Protein AF-A0ABD2YLH9-F1 (afdb_monomer_lite)

pLDDT: mean 80.57, std 13.75, range [48.31, 97.31]

Structure (mmCIF, N/CA/C/O backbone):
data_AF-A0ABD2YLH9-F1
#
_entry.id   AF-A0ABD2YLH9-F1
#
loop_
_atom_site.group_PDB
_atom_site.id
_atom_site.type_symbol
_atom_site.label_atom_id
_atom_site.label_alt_id
_atom_site.label_comp_id
_atom_site.label_asym_id
_atom_site.label_entity_id
_atom_site.label_seq_id
_atom_site.pdbx_PDB_ins_code
_atom_site.Cartn_x
_atom_site.Cartn_y
_atom_site.Cartn_z
_atom_site.occupancy
_atom_site.B_iso_or_equiv
_atom_site.auth_seq_id
_atom_site.auth_comp_id
_atom_site.auth_asym_id
_atom_site.auth_atom_id
_atom_site.pdbx_PDB_model_num
ATOM 1 N N . MET A 1 1 ? -20.197 4.555 -0.306 1.00 83.38 1 MET A N 1
ATOM 2 C CA . MET A 1 1 ? -19.001 3.804 0.132 1.00 83.38 1 MET A CA 1
ATOM 3 C C . MET A 1 1 ? -17.768 4.634 -0.176 1.00 83.38 1 MET A C 1
ATOM 5 O O . MET A 1 1 ? -17.075 4.995 0.762 1.00 83.38 1 MET A O 1
ATOM 9 N N . ASP A 1 2 ? -17.608 5.079 -1.423 1.00 92.19 2 ASP A N 1
ATOM 10 C CA . ASP A 1 2 ? -16.522 5.981 -1.844 1.00 92.19 2 ASP A CA 1
ATOM 11 C C . ASP A 1 2 ? -16.436 7.273 -1.014 1.00 92.19 2 ASP A C 1
ATOM 13 O O . ASP A 1 2 ? -15.379 7.584 -0.486 1.00 92.19 2 ASP A O 1
ATOM 17 N N . SER A 1 3 ? -17.561 7.953 -0.767 1.00 89.75 3 SER A N 1
ATOM 18 C CA . SER A 1 3 ? -17.600 9.170 0.065 1.00 89.75 3 SER A CA 1
ATOM 19 C C . SER A 1 3 ? -17.150 8.967 1.521 1.00 89.75 3 SER A C 1
ATOM 21 O O . SER A 1 3 ? -16.566 9.864 2.130 1.00 89.75 3 SER A O 1
ATOM 23 N N . LEU A 1 4 ? -17.405 7.784 2.096 1.00 89.88 4 LEU A N 1
ATOM 24 C CA . LEU A 1 4 ? -16.930 7.432 3.439 1.00 89.88 4 LEU A CA 1
ATOM 25 C C . LEU A 1 4 ? -15.425 7.172 3.427 1.00 89.88 4 LEU A C 1
ATOM 27 O O . LEU A 1 4 ? -14.725 7.613 4.333 1.00 89.88 4 LEU A O 1
ATOM 31 N N . LEU A 1 5 ? -14.934 6.483 2.393 1.00 90.06 5 LEU A N 1
AT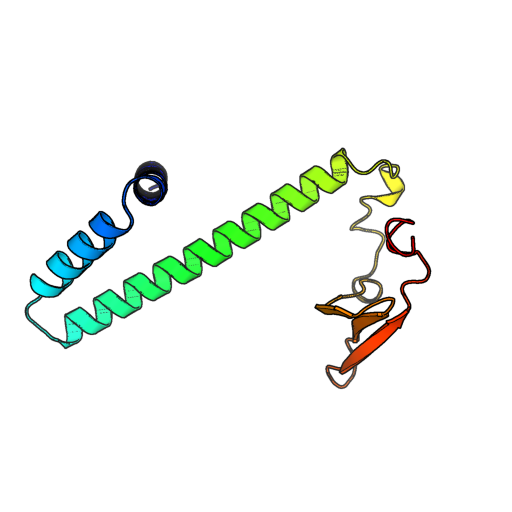OM 32 C CA . LEU A 1 5 ? -13.511 6.214 2.220 1.00 90.06 5 LEU A CA 1
ATOM 33 C C . LEU A 1 5 ? -12.725 7.513 2.004 1.00 90.06 5 LEU A C 1
ATOM 35 O O . LEU A 1 5 ? -11.699 7.705 2.644 1.00 90.06 5 LEU A O 1
ATOM 39 N N . GLU A 1 6 ? -13.227 8.427 1.173 1.00 89.44 6 GLU A N 1
ATOM 40 C CA . GLU A 1 6 ? -12.636 9.756 0.971 1.00 89.44 6 GLU A CA 1
ATOM 41 C C . GLU A 1 6 ? -12.553 10.547 2.278 1.00 89.44 6 GLU A C 1
ATOM 43 O O . GLU A 1 6 ? -11.498 11.084 2.607 1.00 89.44 6 GLU A O 1
ATOM 48 N N . SER A 1 7 ? -13.635 10.561 3.061 1.00 88.19 7 SER A N 1
ATOM 49 C CA . SER A 1 7 ? -13.660 11.241 4.363 1.00 88.19 7 SER A CA 1
ATOM 50 C C . SER A 1 7 ? -12.657 10.631 5.351 1.00 88.19 7 SER A C 1
ATOM 52 O O . SER A 1 7 ? -11.992 11.355 6.089 1.00 88.19 7 SER A O 1
ATOM 54 N N . LEU A 1 8 ? -12.526 9.301 5.357 1.00 86.69 8 LEU A N 1
ATOM 55 C CA . LEU A 1 8 ? -11.605 8.5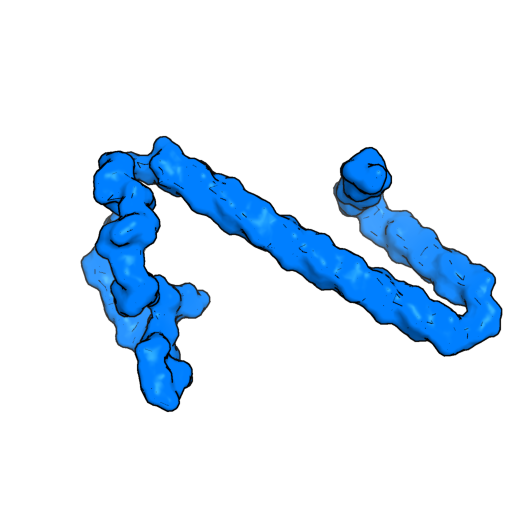75 6.233 1.00 86.69 8 LEU A CA 1
ATOM 56 C C . LEU A 1 8 ? -10.136 8.805 5.841 1.00 86.69 8 LEU A C 1
ATOM 58 O O . LEU A 1 8 ? -9.296 9.007 6.716 1.00 86.69 8 LEU A O 1
ATOM 62 N N . LEU A 1 9 ? -9.836 8.844 4.538 1.00 87.75 9 LEU A N 1
ATOM 63 C CA . LEU A 1 9 ? -8.510 9.198 4.022 1.00 87.75 9 LEU A CA 1
ATOM 64 C C . LEU A 1 9 ? -8.153 10.654 4.352 1.00 87.75 9 LEU A C 1
ATOM 66 O O . LEU A 1 9 ? -7.042 10.911 4.801 1.00 87.75 9 LEU A O 1
ATOM 70 N N . ALA A 1 10 ? -9.104 11.585 4.226 1.00 85.38 10 ALA A N 1
ATOM 71 C CA . ALA A 1 10 ? -8.900 12.987 4.595 1.00 85.38 10 ALA A CA 1
ATOM 72 C C . ALA A 1 10 ? -8.649 13.184 6.105 1.00 85.38 10 ALA A C 1
ATOM 74 O O . ALA A 1 10 ? -7.950 14.116 6.503 1.00 85.38 10 ALA A O 1
ATOM 75 N N . LEU A 1 11 ? -9.183 12.299 6.958 1.00 79.56 11 LEU A N 1
ATOM 76 C CA . LEU A 1 11 ? -8.922 12.317 8.402 1.00 79.56 11 LEU A CA 1
ATOM 77 C C . LEU A 1 11 ? -7.477 11.923 8.745 1.00 79.56 11 LEU A C 1
ATOM 79 O O . LEU A 1 11 ? -6.908 12.458 9.702 1.00 79.56 11 LEU A O 1
ATOM 83 N N . SER A 1 12 ? -6.882 11.019 7.954 1.00 75.12 12 SER A N 1
ATOM 84 C CA . SER A 1 12 ? -5.499 10.555 8.135 1.00 75.12 12 SER A CA 1
ATOM 85 C C . SER A 1 12 ? -4.492 11.706 8.093 1.00 75.12 12 SER A C 1
ATOM 87 O O . SER A 1 12 ? -3.511 11.685 8.833 1.00 75.12 12 SER A O 1
ATOM 89 N N . ASP A 1 13 ? -4.748 12.722 7.269 1.00 68.81 13 ASP A N 1
ATOM 90 C CA . ASP A 1 13 ? -3.848 13.866 7.095 1.00 68.81 13 ASP A CA 1
ATOM 91 C C . ASP A 1 13 ? -3.940 14.888 8.244 1.00 68.81 13 ASP A C 1
ATOM 93 O O . ASP A 1 13 ? -3.067 15.744 8.381 1.00 68.81 13 ASP A O 1
ATOM 97 N N . SER A 1 14 ? -4.985 14.822 9.082 1.00 65.00 14 SER A N 1
ATOM 98 C CA . SER A 1 14 ? -5.331 15.908 10.009 1.00 65.00 14 SER A CA 1
ATOM 99 C C . SER A 1 14 ? -5.224 15.550 11.497 1.00 65.00 14 SER A C 1
ATOM 101 O O . SER A 1 14 ? -5.049 16.454 12.311 1.00 65.00 14 SER A O 1
ATOM 103 N N . SER A 1 15 ? -5.283 14.271 11.902 1.00 66.12 15 SER A N 1
ATOM 104 C CA . SER A 1 15 ? -4.970 13.863 13.291 1.00 66.12 15 SER A CA 1
ATOM 105 C C . SER A 1 15 ? -4.985 12.343 13.501 1.00 66.12 15 SER A C 1
ATOM 107 O O . SER A 1 15 ? -5.986 11.781 13.936 1.00 66.12 15 SER A O 1
ATOM 109 N N . ALA A 1 16 ? -3.843 11.669 13.329 1.00 68.31 16 ALA A N 1
ATOM 110 C CA . ALA A 1 16 ? -3.695 10.257 13.720 1.00 68.31 16 ALA A CA 1
ATOM 111 C C . ALA A 1 16 ? -4.151 9.989 15.176 1.00 68.31 16 ALA A C 1
ATOM 113 O O . ALA A 1 16 ? -4.735 8.952 15.472 1.00 68.31 16 ALA A O 1
ATOM 114 N N . PHE A 1 17 ? -3.976 10.981 16.056 1.00 72.56 17 PHE A N 1
ATOM 115 C CA . PHE A 1 17 ? -4.423 10.955 17.450 1.00 72.56 17 PHE A CA 1
ATOM 116 C C . PHE A 1 17 ? -5.956 10.917 17.629 1.00 72.56 17 PHE A C 1
ATOM 118 O O . PHE A 1 17 ? -6.443 10.362 18.610 1.00 72.56 17 PHE A O 1
ATOM 125 N N . SER A 1 18 ? -6.744 11.491 16.708 1.00 82.00 18 SER A N 1
ATOM 126 C CA . SER A 1 18 ? -8.214 11.484 16.821 1.00 82.00 18 SER A CA 1
ATOM 127 C C . SER A 1 18 ? -8.822 10.141 16.422 1.00 82.00 18 SER A C 1
ATOM 129 O O . SER A 1 18 ? -9.808 9.715 17.0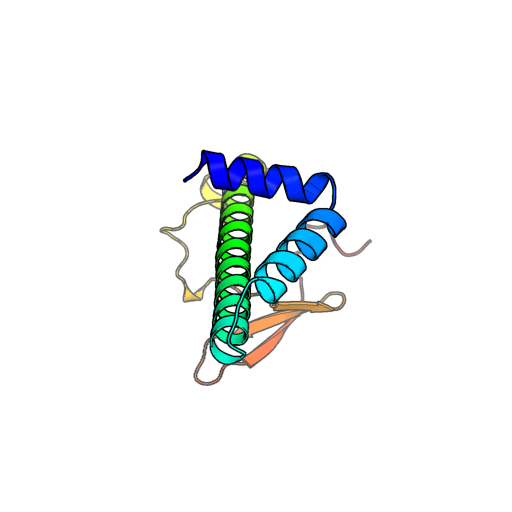24 1.00 82.00 18 SER A O 1
ATOM 131 N N . LEU A 1 19 ? -8.213 9.464 15.443 1.00 86.12 19 LEU A N 1
ATOM 132 C CA . LEU A 1 19 ? -8.594 8.114 15.038 1.00 86.12 19 LEU A CA 1
ATOM 133 C C . LEU A 1 19 ? -8.297 7.104 16.147 1.00 86.12 19 LEU A C 1
ATOM 135 O O . LEU A 1 19 ? -9.170 6.300 16.457 1.00 86.12 19 LEU A O 1
ATOM 139 N N . ASP A 1 20 ? -7.125 7.203 16.779 1.00 87.94 20 ASP A N 1
ATOM 140 C CA . ASP A 1 20 ? -6.724 6.353 17.908 1.00 87.94 20 ASP A CA 1
ATOM 141 C C . ASP A 1 20 ? -7.698 6.504 19.091 1.00 87.94 20 ASP A C 1
ATOM 143 O O . ASP A 1 20 ? -8.337 5.544 19.518 1.00 87.94 20 ASP A O 1
ATOM 147 N N . LEU A 1 21 ? -7.970 7.749 19.506 1.00 88.81 21 LEU A N 1
ATOM 148 C CA . LEU A 1 21 ? -8.921 8.037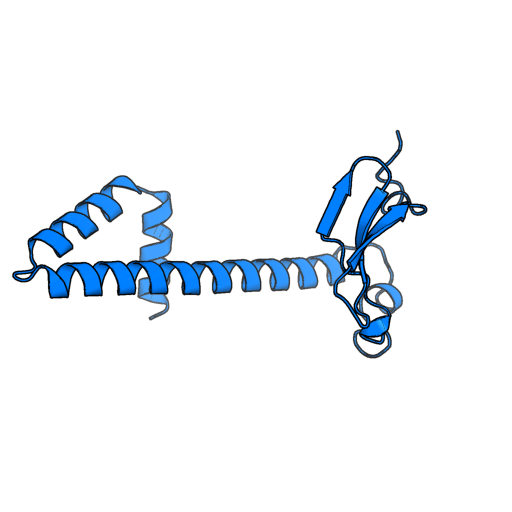 20.585 1.00 88.81 21 LEU A CA 1
ATOM 149 C C . LEU A 1 21 ? -10.353 7.587 20.252 1.00 88.81 21 LEU A C 1
ATOM 151 O O . LEU A 1 21 ? -11.095 7.135 21.126 1.00 88.81 21 LEU A O 1
ATOM 155 N N . SER A 1 22 ? -10.783 7.740 18.997 1.00 91.31 22 SER A N 1
ATOM 156 C CA . SER A 1 22 ? -12.101 7.267 18.566 1.00 91.31 22 SER A CA 1
ATOM 157 C C . SER A 1 22 ? -12.185 5.742 18.568 1.00 91.31 22 SER A C 1
ATOM 159 O O . SER A 1 22 ? -13.259 5.206 18.845 1.00 91.31 22 SER A O 1
ATOM 161 N N . PHE A 1 23 ? -11.092 5.053 18.247 1.00 92.31 23 PHE A N 1
ATOM 162 C CA . PHE A 1 23 ? -11.020 3.599 18.259 1.00 92.31 23 PHE A CA 1
ATOM 163 C C . PHE A 1 23 ? -11.054 3.054 19.691 1.00 92.31 23 PHE A C 1
ATOM 165 O O . PHE A 1 23 ? -11.881 2.189 19.981 1.00 92.31 23 PHE A O 1
ATOM 172 N N . ASP A 1 24 ? -10.282 3.642 20.608 1.00 94.31 24 ASP A N 1
ATOM 173 C CA . ASP A 1 24 ? -10.300 3.297 22.037 1.00 94.31 24 ASP A CA 1
ATOM 174 C C . ASP A 1 24 ? -11.691 3.473 22.652 1.00 94.31 24 ASP A C 1
ATOM 176 O O . ASP A 1 24 ? -12.218 2.567 23.295 1.00 94.31 24 ASP A O 1
ATOM 180 N N . ARG A 1 25 ? -12.364 4.599 22.375 1.00 94.62 25 ARG A N 1
ATOM 181 C CA . ARG A 1 25 ? -13.746 4.823 22.838 1.00 94.62 25 ARG A CA 1
ATOM 182 C C . ARG A 1 25 ? -14.718 3.767 22.321 1.00 94.62 25 ARG A C 1
ATOM 184 O O . ARG A 1 25 ? -15.693 3.441 22.998 1.00 94.62 25 ARG A O 1
ATOM 191 N N . LEU A 1 26 ? -14.486 3.266 21.111 1.00 95.31 26 LEU A N 1
ATOM 192 C CA . LEU A 1 26 ? -15.317 2.240 20.501 1.00 95.31 26 LEU A CA 1
ATOM 193 C C . LEU A 1 26 ? -15.042 0.865 21.132 1.00 95.31 26 LEU A C 1
ATOM 195 O O . LEU A 1 26 ? -15.993 0.138 21.417 1.00 95.31 26 LEU A O 1
ATOM 199 N N . LEU A 1 27 ? -13.784 0.557 21.460 1.00 95.06 27 LEU A N 1
ATOM 200 C CA . LEU A 1 27 ? -13.415 -0.614 22.264 1.00 95.06 27 LEU A CA 1
ATOM 201 C C . LEU A 1 27 ? -14.008 -0.560 23.678 1.00 95.06 27 LEU A C 1
ATOM 203 O O . LEU A 1 27 ? -14.506 -1.570 24.173 1.00 95.06 27 LEU A O 1
ATOM 207 N N . ASP A 1 28 ? -14.000 0.606 24.320 1.00 94.94 28 ASP A N 1
ATOM 208 C CA . ASP A 1 28 ? -14.549 0.800 25.666 1.00 94.94 28 ASP A CA 1
ATOM 209 C C . ASP A 1 28 ? -16.076 0.726 25.709 1.00 94.94 28 ASP A C 1
ATOM 211 O O . ASP A 1 28 ? -16.649 0.328 26.7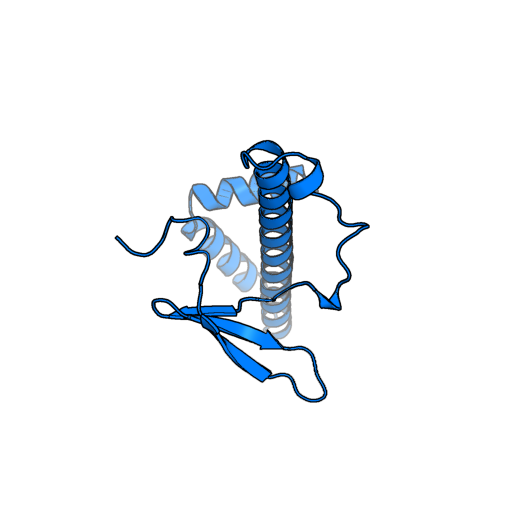23 1.00 94.94 28 ASP A O 1
ATOM 215 N N . SER A 1 29 ? -16.747 1.056 24.602 1.00 95.44 29 SER A N 1
ATOM 216 C CA . SER A 1 29 ? -18.206 0.940 24.489 1.00 95.44 29 SER A CA 1
ATOM 217 C C . SER A 1 29 ? -18.709 -0.510 24.488 1.00 95.44 29 SER A C 1
ATOM 219 O O . SER A 1 29 ? -19.907 -0.758 24.632 1.00 95.44 29 SER A O 1
ATOM 221 N N . LEU A 1 30 ? -17.801 -1.471 24.326 1.00 93.88 30 LEU A N 1
ATOM 222 C CA . LEU A 1 30 ? -18.112 -2.867 24.090 1.00 93.88 30 LEU A CA 1
ATOM 223 C C . LEU A 1 30 ? -18.042 -3.696 25.379 1.00 93.88 30 LEU A C 1
ATOM 225 O O . LEU A 1 30 ? -17.069 -3.633 26.132 1.00 93.88 30 LEU A O 1
ATOM 229 N N . ALA A 1 31 ? -19.083 -4.493 25.630 1.00 90.00 31 ALA A N 1
ATOM 230 C CA . ALA A 1 31 ? -19.298 -5.148 26.923 1.00 90.00 31 ALA A CA 1
ATOM 231 C C . ALA A 1 31 ? -18.448 -6.415 27.153 1.00 90.00 31 ALA A C 1
ATOM 233 O O . ALA A 1 31 ? -18.150 -6.746 28.300 1.00 90.00 31 ALA A O 1
ATOM 234 N N . SER A 1 32 ? -18.062 -7.131 26.091 1.00 94.69 32 SER A N 1
ATOM 235 C CA . SER A 1 32 ? -17.336 -8.408 26.164 1.00 94.69 32 SER A CA 1
ATOM 236 C C . SER A 1 32 ? -15.924 -8.293 25.592 1.00 94.69 32 SER A C 1
ATOM 238 O O . SER A 1 32 ? -15.718 -7.675 24.551 1.00 94.69 32 SER A O 1
ATOM 240 N N . ASN A 1 33 ? -14.948 -8.958 26.221 1.00 93.00 33 ASN A N 1
ATOM 241 C CA . ASN A 1 33 ? -13.581 -9.048 25.691 1.00 93.00 33 ASN A CA 1
ATOM 242 C C . ASN A 1 33 ? -13.513 -9.780 24.342 1.00 93.00 33 ASN A C 1
ATOM 244 O O . ASN A 1 33 ? -12.657 -9.446 23.530 1.00 93.00 33 ASN A O 1
ATOM 248 N N . SER A 1 34 ? -14.416 -10.737 24.097 1.00 94.06 34 SER A N 1
ATOM 249 C CA . SER A 1 34 ? -14.497 -11.443 22.809 1.00 94.06 34 SER A CA 1
ATOM 250 C C . SER A 1 34 ? -14.879 -10.491 21.679 1.00 94.06 34 SER A C 1
ATOM 252 O O . SER A 1 34 ? -14.292 -10.521 20.604 1.00 94.06 34 SER A O 1
ATOM 254 N N . ASP A 1 35 ? -15.833 -9.599 21.934 1.00 94.25 35 ASP A N 1
ATOM 255 C CA . ASP A 1 35 ? -16.257 -8.641 20.921 1.00 94.25 35 ASP A CA 1
ATOM 256 C C . ASP A 1 35 ? -15.135 -7.614 20.659 1.00 94.25 35 ASP A C 1
ATOM 258 O O . ASP A 1 35 ? -14.969 -7.140 19.534 1.00 94.25 35 ASP A O 1
ATOM 262 N N . LYS A 1 36 ? -14.333 -7.280 21.688 1.00 95.00 36 LYS A N 1
ATOM 263 C CA . LYS A 1 36 ? -13.176 -6.376 21.553 1.00 95.00 36 LYS A CA 1
ATOM 264 C C . LYS A 1 36 ? -12.102 -6.984 20.660 1.00 95.00 36 LYS A C 1
ATOM 266 O O . LYS A 1 36 ? -11.623 -6.297 19.761 1.00 95.00 36 LYS A O 1
ATOM 271 N N . SER A 1 37 ? -11.756 -8.258 20.865 1.00 95.38 37 SER A N 1
ATOM 272 C CA . SER A 1 37 ? -10.825 -8.960 19.972 1.00 95.38 37 SER A CA 1
ATOM 273 C C . SER A 1 37 ? -11.354 -9.016 18.540 1.00 95.38 37 SER A C 1
ATOM 275 O O . SER A 1 37 ? -10.622 -8.669 17.617 1.00 95.38 37 SER A O 1
ATOM 277 N N . ASP A 1 38 ? -12.642 -9.323 18.355 1.00 95.88 38 ASP A N 1
ATOM 278 C CA . ASP A 1 38 ? -13.258 -9.367 17.025 1.00 95.88 38 ASP A CA 1
ATOM 279 C C . ASP A 1 38 ? -13.188 -8.010 16.311 1.00 95.88 38 ASP A C 1
ATOM 281 O O . ASP A 1 38 ? -12.991 -7.939 15.095 1.00 95.88 38 ASP A O 1
ATOM 285 N N . LEU A 1 39 ? -13.363 -6.912 17.051 1.00 95.38 39 LEU A N 1
ATOM 286 C CA . LEU A 1 39 ? -13.277 -5.564 16.501 1.00 95.38 39 LEU A CA 1
ATOM 287 C C . LEU A 1 39 ? -11.851 -5.205 16.070 1.00 95.38 39 LEU A C 1
ATOM 289 O O . LEU A 1 39 ? -11.666 -4.626 14.995 1.00 95.38 39 LEU A O 1
ATOM 293 N N . ILE A 1 40 ? -10.857 -5.576 16.879 1.00 96.19 40 ILE A N 1
ATOM 294 C CA . ILE A 1 40 ? -9.435 -5.395 16.563 1.00 96.19 40 ILE A CA 1
ATOM 295 C C . ILE A 1 40 ? -9.081 -6.171 15.293 1.00 96.19 40 ILE A C 1
ATOM 297 O O . ILE A 1 40 ? -8.528 -5.590 14.358 1.00 96.19 40 ILE A O 1
ATOM 301 N N . ASP A 1 41 ? -9.470 -7.442 15.204 1.00 97.31 41 ASP A N 1
ATOM 302 C CA . ASP A 1 41 ? -9.181 -8.279 14.037 1.00 97.31 41 ASP A CA 1
ATOM 303 C C . ASP A 1 41 ? -9.821 -7.722 12.760 1.00 97.31 41 ASP A C 1
ATOM 305 O O . ASP A 1 41 ? -9.197 -7.688 11.695 1.00 97.31 41 ASP A O 1
ATOM 309 N N . ARG A 1 42 ? -11.051 -7.203 12.857 1.00 96.19 42 ARG A N 1
ATOM 310 C CA . ARG A 1 42 ? -11.724 -6.533 11.732 1.00 96.19 42 ARG A CA 1
ATOM 311 C C . ARG A 1 42 ? -11.000 -5.261 11.304 1.00 96.19 42 ARG A C 1
ATOM 313 O O . ARG A 1 42 ? -10.868 -5.035 10.101 1.00 96.19 42 ARG A O 1
ATOM 320 N N . ALA A 1 43 ? -10.534 -4.447 12.250 1.00 94.88 43 ALA A N 1
ATOM 321 C CA . ALA A 1 43 ? -9.781 -3.230 11.954 1.00 94.88 43 ALA A CA 1
ATOM 322 C C . ALA A 1 43 ? -8.443 -3.549 11.267 1.00 94.88 43 ALA A C 1
ATOM 324 O O . ALA A 1 43 ? -8.115 -2.944 10.244 1.00 94.88 43 ALA A O 1
ATOM 325 N N . LEU A 1 44 ? -7.717 -4.556 11.764 1.00 96.12 44 LEU A N 1
ATOM 326 C CA . LEU A 1 44 ? -6.472 -5.037 11.160 1.00 96.12 44 LEU A CA 1
ATOM 327 C C . LEU A 1 44 ? -6.696 -5.564 9.741 1.00 96.12 44 LEU A C 1
ATOM 329 O O . LEU A 1 44 ? -5.960 -5.206 8.818 1.00 96.12 44 LEU A O 1
ATOM 333 N N . ASN A 1 45 ? -7.735 -6.377 9.547 1.00 96.94 45 ASN A N 1
ATOM 334 C CA . ASN A 1 45 ? -8.082 -6.908 8.235 1.00 96.94 45 ASN A CA 1
ATOM 335 C C . ASN A 1 45 ? -8.491 -5.795 7.254 1.00 96.94 45 ASN A C 1
ATOM 337 O O . ASN A 1 45 ? -8.089 -5.804 6.094 1.00 96.94 45 ASN A O 1
ATOM 341 N N . LEU A 1 46 ? -9.249 -4.795 7.709 1.00 93.94 46 LEU A N 1
ATOM 342 C CA . LEU A 1 46 ? -9.601 -3.644 6.877 1.00 93.94 46 LEU A CA 1
ATOM 343 C C . LEU A 1 46 ? -8.352 -2.857 6.449 1.00 93.94 46 LEU A C 1
ATOM 345 O O . LEU A 1 46 ? -8.207 -2.526 5.270 1.00 93.94 46 LEU A O 1
ATOM 349 N N . GLY A 1 47 ? -7.441 -2.588 7.389 1.00 92.62 47 GLY A N 1
ATOM 350 C CA . GLY A 1 47 ? -6.194 -1.873 7.124 1.00 92.62 47 GLY A CA 1
ATOM 351 C C . GLY A 1 47 ? -5.286 -2.608 6.136 1.00 92.62 47 GLY A C 1
ATOM 352 O O . GLY A 1 47 ? -4.749 -1.985 5.218 1.00 92.62 47 GLY A O 1
ATOM 353 N N . SER A 1 48 ? -5.155 -3.932 6.265 1.00 95.44 48 SER A N 1
ATOM 354 C CA . SER A 1 48 ? -4.332 -4.742 5.357 1.00 95.44 48 SER A CA 1
ATOM 355 C C . SER A 1 48 ? -4.890 -4.759 3.930 1.00 95.44 48 SER A C 1
ATOM 357 O O . SER A 1 48 ? -4.143 -4.548 2.970 1.00 95.44 48 SER A O 1
ATOM 359 N N . VAL A 1 49 ? -6.209 -4.917 3.777 1.00 96.12 49 VAL A N 1
ATOM 360 C CA . VAL A 1 49 ? -6.885 -4.873 2.473 1.00 96.12 49 VAL A CA 1
ATOM 361 C C . VAL A 1 49 ? -6.720 -3.500 1.820 1.00 96.12 49 VAL A C 1
ATOM 363 O O . VAL A 1 49 ? -6.389 -3.419 0.632 1.00 96.12 49 VAL A O 1
ATOM 366 N N . LEU A 1 50 ? -6.906 -2.418 2.582 1.00 94.12 50 LEU A N 1
ATOM 367 C CA . LEU A 1 50 ? -6.750 -1.055 2.075 1.00 94.12 50 LEU A CA 1
ATOM 368 C C . LEU A 1 50 ? -5.302 -0.767 1.652 1.00 94.12 50 LEU A C 1
ATOM 370 O O . LEU A 1 50 ? -5.075 -0.190 0.586 1.00 94.12 50 LEU A O 1
ATOM 374 N N . LEU A 1 51 ? -4.323 -1.220 2.439 1.00 93.00 51 LEU A N 1
ATOM 375 C CA . LEU A 1 51 ? -2.901 -1.092 2.125 1.00 93.00 51 LEU A CA 1
ATOM 376 C C . LEU A 1 51 ? -2.549 -1.785 0.803 1.00 93.00 51 LEU A C 1
ATOM 378 O O . LEU A 1 51 ? -1.898 -1.189 -0.060 1.00 93.00 51 LEU A O 1
ATOM 382 N N . GLU A 1 52 ? -2.991 -3.027 0.609 1.00 94.12 52 GLU A N 1
ATOM 383 C CA . GLU A 1 52 ? -2.714 -3.764 -0.626 1.00 94.12 52 GLU A CA 1
ATOM 384 C C . GLU A 1 52 ? -3.425 -3.154 -1.841 1.00 94.12 52 GLU A C 1
ATOM 386 O O . GLU A 1 52 ? -2.836 -3.065 -2.927 1.00 94.12 52 GLU A O 1
ATOM 391 N N . ALA A 1 53 ? -4.645 -2.639 -1.663 1.00 93.25 53 ALA A N 1
ATOM 392 C CA . ALA A 1 53 ? -5.351 -1.891 -2.700 1.00 93.25 53 ALA A CA 1
ATOM 393 C C . ALA A 1 53 ? -4.592 -0.612 -3.101 1.00 93.25 53 ALA A C 1
ATOM 395 O O . ALA A 1 53 ? -4.395 -0.359 -4.297 1.00 93.25 53 ALA A O 1
ATOM 396 N N . ALA A 1 54 ? -4.097 0.156 -2.125 1.00 91.00 54 ALA A N 1
ATOM 397 C CA . ALA A 1 54 ? -3.306 1.361 -2.363 1.00 91.00 54 ALA A CA 1
ATOM 398 C C . ALA A 1 54 ? -1.991 1.044 -3.094 1.00 91.00 54 ALA A C 1
ATOM 400 O O . ALA A 1 54 ? -1.700 1.650 -4.130 1.00 91.00 54 ALA A O 1
ATOM 401 N N . LYS A 1 55 ? -1.234 0.034 -2.638 1.00 88.62 55 LYS A N 1
ATOM 402 C CA . LYS A 1 55 ? 0.000 -0.421 -3.305 1.00 88.62 55 LYS A CA 1
ATOM 403 C C . LYS A 1 55 ? -0.259 -0.863 -4.746 1.00 88.62 55 LYS A C 1
ATOM 405 O O . LYS A 1 55 ? 0.484 -0.488 -5.654 1.00 88.62 55 LYS A O 1
ATOM 410 N N . ARG A 1 56 ? -1.318 -1.647 -4.984 1.00 88.88 56 ARG A N 1
ATOM 411 C CA . ARG A 1 56 ? -1.710 -2.080 -6.335 1.00 88.88 56 ARG A CA 1
ATOM 412 C C . ARG A 1 56 ? -2.038 -0.885 -7.229 1.00 88.88 56 ARG A C 1
ATOM 414 O O . ARG A 1 56 ? -1.599 -0.858 -8.379 1.00 88.88 56 ARG A O 1
ATOM 421 N N . SER A 1 57 ? -2.776 0.093 -6.709 1.00 87.94 57 SER A N 1
ATOM 422 C CA . SER A 1 57 ? -3.117 1.318 -7.438 1.00 87.94 57 SER A CA 1
ATOM 423 C C . SER A 1 57 ? -1.870 2.144 -7.777 1.00 87.94 57 SER A C 1
ATOM 425 O O . SER A 1 57 ? -1.698 2.554 -8.926 1.00 87.94 57 SER A O 1
ATOM 427 N N . ALA A 1 58 ? -0.939 2.297 -6.829 1.00 81.75 58 ALA A N 1
ATOM 428 C CA . ALA A 1 58 ? 0.336 2.979 -7.048 1.00 81.75 58 ALA A CA 1
ATOM 429 C C . ALA A 1 58 ? 1.172 2.302 -8.146 1.00 81.75 58 ALA A C 1
ATOM 431 O O . ALA A 1 58 ? 1.627 2.981 -9.067 1.00 81.75 58 ALA A O 1
ATOM 432 N N . ARG A 1 59 ? 1.296 0.965 -8.122 1.00 83.94 59 ARG A N 1
ATOM 433 C CA . ARG A 1 59 ? 1.977 0.199 -9.185 1.00 83.94 59 ARG A CA 1
ATOM 434 C C . ARG A 1 59 ? 1.317 0.392 -10.548 1.00 83.94 59 ARG A C 1
ATOM 436 O O . ARG A 1 59 ? 2.013 0.622 -11.533 1.00 83.94 59 ARG A O 1
ATOM 443 N N . LYS A 1 60 ? -0.018 0.341 -10.613 1.00 78.19 60 LYS A N 1
ATOM 444 C CA . LYS A 1 60 ? -0.766 0.560 -11.861 1.00 78.19 60 LYS A CA 1
ATOM 445 C C . LYS A 1 60 ? -0.515 1.962 -12.420 1.00 78.19 60 LYS A C 1
ATOM 447 O O . LYS A 1 60 ? -0.241 2.105 -13.608 1.00 78.19 60 LYS A O 1
ATOM 452 N N . ARG A 1 61 ? -0.555 2.987 -11.563 1.00 74.62 61 ARG A N 1
ATOM 453 C CA . ARG A 1 61 ? -0.257 4.371 -11.952 1.00 74.62 61 ARG A CA 1
ATOM 454 C C . ARG A 1 61 ? 1.190 4.552 -12.408 1.00 74.62 61 ARG A C 1
ATOM 456 O O . ARG A 1 61 ? 1.404 5.202 -13.423 1.00 74.62 61 ARG A O 1
ATOM 463 N N . ALA A 1 62 ? 2.157 3.959 -11.709 1.00 66.75 62 ALA A N 1
ATOM 464 C CA . ALA A 1 62 ? 3.565 3.995 -12.100 1.00 66.75 62 ALA A CA 1
ATOM 465 C C . ALA A 1 62 ? 3.799 3.297 -13.448 1.00 66.75 62 ALA A C 1
ATOM 467 O O . ALA A 1 62 ? 4.496 3.838 -14.295 1.00 66.75 62 ALA A O 1
ATOM 468 N N . SER A 1 63 ? 3.160 2.149 -13.693 1.00 67.62 63 SER A N 1
ATOM 469 C CA . SER A 1 63 ? 3.215 1.460 -14.989 1.00 67.62 63 SER A CA 1
ATOM 470 C C . SER A 1 63 ? 2.659 2.327 -16.125 1.00 67.62 63 SER A C 1
ATOM 472 O O . SER A 1 63 ? 3.324 2.477 -17.145 1.00 67.62 63 SER A O 1
ATOM 474 N N . MET A 1 64 ? 1.495 2.963 -15.933 1.00 69.12 64 MET A N 1
ATOM 475 C CA . MET A 1 64 ? 0.926 3.885 -16.928 1.00 69.12 64 MET A CA 1
ATOM 476 C C . MET A 1 64 ? 1.814 5.111 -17.164 1.00 69.12 64 MET A C 1
ATOM 478 O O . MET A 1 64 ? 2.005 5.519 -18.302 1.00 69.12 64 MET A O 1
ATOM 482 N N . HIS A 1 65 ? 2.372 5.690 -16.101 1.00 72.25 65 HIS A N 1
ATOM 483 C CA . HIS A 1 65 ? 3.313 6.800 -16.208 1.00 72.25 65 HIS A CA 1
ATOM 484 C C . HIS A 1 65 ? 4.582 6.389 -16.965 1.00 72.25 65 HIS A C 1
ATOM 486 O O . HIS A 1 65 ? 4.984 7.078 -17.894 1.00 72.25 65 HIS A O 1
ATOM 492 N N . ASN A 1 66 ? 5.183 5.245 -16.630 1.00 67.12 66 ASN A N 1
ATOM 493 C CA . ASN A 1 66 ? 6.390 4.746 -17.291 1.00 67.12 66 ASN A CA 1
ATOM 494 C C . ASN A 1 66 ? 6.145 4.457 -18.776 1.00 67.12 66 ASN A C 1
ATOM 496 O O . ASN A 1 66 ? 6.992 4.781 -19.598 1.00 67.12 66 ASN A O 1
ATOM 500 N N . ALA A 1 67 ? 4.968 3.932 -19.126 1.00 63.81 67 ALA A N 1
ATOM 501 C CA . ALA A 1 67 ? 4.559 3.725 -20.514 1.00 63.81 67 ALA A CA 1
ATOM 502 C C . ALA A 1 67 ? 4.513 5.020 -21.341 1.00 63.81 67 ALA A C 1
ATOM 504 O O . ALA A 1 67 ? 4.709 4.984 -22.550 1.00 63.81 67 ALA A O 1
ATOM 505 N N . LEU A 1 68 ? 4.210 6.149 -20.693 1.00 64.00 68 LEU A N 1
ATOM 506 C CA . LEU A 1 68 ? 4.026 7.447 -21.341 1.00 64.00 68 LEU A CA 1
ATOM 507 C C . LEU A 1 68 ? 5.280 8.331 -21.292 1.00 64.00 68 LEU A C 1
ATOM 509 O O . LEU A 1 68 ? 5.476 9.152 -22.182 1.00 64.00 68 LEU A O 1
ATOM 513 N N . VAL A 1 69 ? 6.089 8.212 -20.235 1.00 62.94 69 VAL A N 1
ATOM 514 C CA . VAL A 1 69 ? 7.178 9.152 -19.916 1.00 62.94 69 VAL A CA 1
ATOM 515 C C . VAL A 1 69 ? 8.556 8.591 -20.249 1.00 62.94 69 VAL A C 1
ATOM 517 O O . VAL A 1 69 ? 9.494 9.365 -20.442 1.00 62.94 69 VAL A O 1
ATOM 520 N N . TRP A 1 70 ? 8.722 7.269 -20.337 1.00 60.97 70 TRP A N 1
ATOM 521 C CA . TRP A 1 70 ? 10.013 6.727 -20.747 1.00 60.97 70 TRP A CA 1
ATOM 522 C C . TRP A 1 70 ? 10.295 7.074 -22.216 1.00 60.97 70 TRP A C 1
ATOM 524 O O . TRP A 1 70 ? 9.440 6.841 -23.067 1.00 60.97 70 TRP A O 1
ATOM 534 N N . PRO A 1 71 ? 11.500 7.580 -22.548 1.00 56.34 71 PRO A N 1
ATOM 535 C CA . PRO A 1 71 ? 11.886 7.980 -23.909 1.00 56.34 71 PRO A CA 1
ATOM 536 C C . PRO A 1 71 ? 12.112 6.781 -24.845 1.00 56.34 71 PRO A C 1
ATOM 538 O O . PRO A 1 71 ? 12.701 6.906 -25.916 1.00 56.34 71 PRO A O 1
ATOM 541 N N . LEU A 1 72 ? 11.686 5.599 -24.416 1.00 55.56 72 LEU A N 1
ATOM 542 C CA . LEU A 1 72 ? 11.767 4.372 -25.172 1.00 55.56 72 LEU A CA 1
ATOM 543 C C . LEU A 1 72 ? 10.523 4.288 -26.051 1.00 55.56 72 LEU A C 1
ATOM 545 O O . LEU A 1 72 ? 9.399 4.472 -25.580 1.00 55.56 72 LEU A O 1
ATOM 549 N N . ALA A 1 73 ? 10.741 4.037 -27.338 1.00 55.09 73 ALA A N 1
ATOM 550 C CA . ALA A 1 73 ? 9.674 3.994 -28.319 1.00 55.09 73 ALA A CA 1
ATOM 551 C C . ALA A 1 73 ? 8.565 2.992 -27.892 1.00 55.09 73 ALA A C 1
ATOM 553 O O . ALA A 1 73 ? 8.852 2.025 -27.179 1.00 55.09 73 ALA A O 1
ATOM 554 N N . PRO A 1 74 ? 7.285 3.229 -28.250 1.00 54.47 74 PRO A N 1
ATOM 555 C CA . PRO A 1 74 ? 6.148 2.409 -27.800 1.00 54.47 74 PRO A CA 1
ATOM 556 C C . PRO A 1 74 ? 6.289 0.905 -28.092 1.00 54.47 74 PRO A C 1
ATOM 558 O O . PRO A 1 74 ? 5.716 0.070 -27.395 1.00 54.47 74 PRO A O 1
ATOM 561 N N . ASP A 1 75 ? 7.075 0.556 -29.111 1.00 55.69 75 ASP A N 1
ATOM 562 C CA . ASP A 1 75 ? 7.458 -0.805 -29.491 1.00 55.69 75 ASP A CA 1
ATOM 563 C C . ASP A 1 75 ? 8.452 -1.473 -28.522 1.00 55.69 75 ASP A C 1
ATOM 565 O O . ASP A 1 75 ? 8.555 -2.702 -28.524 1.00 55.69 75 ASP A O 1
ATOM 569 N N . LEU A 1 76 ? 9.137 -0.687 -27.686 1.00 53.31 76 LEU A N 1
ATOM 570 C CA . LEU A 1 76 ? 10.102 -1.115 -26.672 1.00 53.31 76 LEU A CA 1
ATOM 571 C C . LEU A 1 76 ? 9.566 -1.012 -25.233 1.00 53.31 76 LEU A C 1
ATOM 573 O O . LEU A 1 76 ? 10.081 -1.691 -24.347 1.00 53.31 76 LEU A O 1
ATOM 577 N N . THR A 1 77 ? 8.554 -0.174 -24.978 1.00 52.44 77 THR A N 1
ATOM 578 C CA . THR A 1 77 ? 7.986 0.024 -23.630 1.00 52.44 77 THR A CA 1
ATOM 579 C C . THR A 1 77 ? 6.826 -0.899 -23.313 1.00 52.44 77 THR A C 1
ATOM 581 O O . THR A 1 77 ? 6.728 -1.347 -22.171 1.00 52.44 77 THR A O 1
ATOM 584 N N . ILE A 1 78 ? 5.960 -1.228 -24.277 1.00 59.62 78 ILE A N 1
ATOM 585 C CA . ILE A 1 78 ? 4.858 -2.166 -24.044 1.00 59.62 78 ILE A CA 1
ATOM 586 C C . ILE A 1 78 ? 4.607 -3.034 -25.276 1.00 59.62 78 ILE A C 1
ATOM 588 O O . ILE A 1 78 ? 3.858 -2.692 -26.186 1.00 59.62 78 ILE A O 1
ATOM 592 N N . LYS A 1 79 ? 5.132 -4.256 -25.209 1.00 49.34 79 LYS A N 1
ATOM 593 C CA . LYS A 1 79 ? 4.538 -5.427 -25.853 1.00 49.34 79 LYS A CA 1
ATOM 594 C C . LYS A 1 79 ? 4.354 -6.514 -24.796 1.00 49.34 79 LYS A C 1
ATOM 596 O O . LYS A 1 79 ? 5.117 -7.472 -24.746 1.00 49.34 79 LYS A O 1
ATOM 601 N N . HIS A 1 80 ? 3.324 -6.373 -23.953 1.00 52.03 80 HIS A N 1
ATOM 602 C CA . HIS A 1 80 ? 2.911 -7.438 -23.018 1.00 52.03 80 HIS A CA 1
ATOM 603 C C . HIS A 1 80 ? 2.608 -8.763 -23.746 1.00 52.03 80 HIS A C 1
ATOM 605 O O . HIS A 1 80 ? 2.639 -9.818 -23.130 1.00 52.03 80 HIS A O 1
ATOM 611 N N . GLU A 1 81 ? 2.345 -8.709 -25.056 1.00 51.25 81 GLU A N 1
ATOM 612 C CA . GLU A 1 81 ? 2.070 -9.873 -25.901 1.00 51.25 81 GLU A CA 1
ATOM 613 C C . GLU A 1 81 ? 3.338 -10.557 -26.458 1.00 51.25 81 GLU A C 1
ATOM 615 O O . GLU A 1 81 ? 3.258 -11.697 -26.901 1.00 51.25 81 GLU A O 1
ATOM 620 N N . ILE A 1 82 ? 4.513 -9.900 -26.441 1.00 58.50 82 ILE A N 1
ATOM 621 C CA . ILE A 1 82 ? 5.748 -10.425 -27.076 1.00 58.50 82 ILE A CA 1
ATOM 622 C C . ILE A 1 82 ? 6.808 -10.864 -26.058 1.00 58.50 82 ILE A C 1
ATOM 624 O O . ILE A 1 82 ? 7.770 -11.523 -26.439 1.00 58.50 82 ILE A O 1
ATOM 628 N N . VAL A 1 83 ? 6.651 -10.557 -24.768 1.00 61.97 83 VAL A N 1
ATOM 629 C CA . VAL A 1 83 ? 7.604 -10.997 -23.735 1.00 61.97 83 VAL A CA 1
ATOM 630 C C . VAL A 1 83 ? 7.013 -12.186 -22.971 1.00 61.97 83 VAL A C 1
ATOM 632 O O . VAL A 1 83 ? 6.117 -11.981 -22.151 1.00 61.97 83 VAL A O 1
ATOM 635 N N . PRO A 1 84 ? 7.488 -13.424 -23.213 1.00 70.44 84 PRO A N 1
ATOM 636 C CA . PRO A 1 84 ? 7.119 -14.576 -22.402 1.00 70.44 84 PRO A CA 1
ATOM 637 C C . PRO A 1 84 ? 7.396 -14.319 -20.921 1.00 70.44 84 PRO A C 1
ATOM 639 O O . PRO A 1 84 ? 8.399 -13.694 -20.576 1.00 70.44 84 PRO A O 1
ATOM 642 N N . ILE A 1 85 ? 6.535 -14.839 -20.042 1.00 67.06 85 ILE A N 1
ATOM 643 C CA . ILE A 1 85 ? 6.692 -14.700 -18.585 1.00 67.06 85 ILE A CA 1
ATOM 644 C C . ILE A 1 85 ? 8.057 -15.245 -18.129 1.00 67.06 85 ILE A C 1
ATOM 646 O O . ILE A 1 85 ? 8.660 -14.676 -17.223 1.00 67.06 85 ILE A O 1
ATOM 650 N N . GLU A 1 86 ? 8.594 -16.274 -18.797 1.00 71.81 86 GLU A N 1
ATOM 651 C CA . GLU A 1 86 ? 9.934 -16.809 -18.513 1.00 71.81 86 GLU A CA 1
ATOM 652 C C . GLU A 1 86 ? 11.094 -15.828 -18.774 1.00 71.81 86 GLU A C 1
ATOM 654 O O . GLU A 1 86 ? 12.180 -16.015 -18.229 1.00 71.81 86 GLU A O 1
ATOM 659 N N . ASN A 1 87 ? 10.872 -14.763 -19.552 1.00 72.00 87 ASN A N 1
ATOM 660 C CA . ASN A 1 87 ? 11.877 -13.740 -19.857 1.00 72.00 87 ASN A CA 1
ATOM 661 C C . ASN A 1 87 ? 11.791 -12.519 -18.924 1.00 72.00 87 ASN A C 1
ATOM 663 O O . ASN A 1 87 ? 12.544 -11.558 -19.096 1.00 72.00 87 ASN A O 1
ATOM 667 N N . ILE A 1 88 ? 10.881 -12.531 -17.945 1.00 76.69 88 ILE A N 1
ATOM 668 C CA . ILE A 1 88 ? 10.760 -11.469 -16.944 1.00 76.69 88 ILE A CA 1
ATOM 669 C C . ILE A 1 88 ? 11.734 -11.747 -15.796 1.00 76.69 88 ILE A C 1
ATOM 671 O O . ILE A 1 88 ? 11.574 -12.696 -15.032 1.00 76.69 88 ILE A O 1
ATOM 675 N N . THR A 1 89 ? 12.720 -10.868 -15.633 1.00 82.50 89 THR A N 1
ATOM 676 C CA . THR A 1 89 ? 13.664 -10.918 -14.512 1.00 82.50 89 THR A CA 1
ATOM 677 C C . THR A 1 89 ? 13.069 -10.232 -13.284 1.00 82.50 89 THR A C 1
ATOM 679 O O . THR A 1 89 ? 12.858 -9.018 -13.288 1.00 82.50 89 THR A O 1
ATOM 682 N N . VAL A 1 90 ? 12.825 -10.991 -12.213 1.00 85.38 90 VAL A N 1
ATOM 683 C CA . VAL A 1 90 ? 12.342 -10.448 -10.934 1.00 85.38 90 VAL A CA 1
ATOM 684 C C . VAL A 1 90 ? 13.535 -10.073 -10.058 1.00 85.38 90 VAL A C 1
ATOM 686 O O . VAL A 1 90 ? 14.299 -10.935 -9.624 1.00 85.38 90 VAL A O 1
ATOM 689 N N . ILE A 1 91 ? 13.693 -8.775 -9.807 1.00 88.44 91 ILE A N 1
ATOM 690 C CA . ILE A 1 91 ? 14.754 -8.215 -8.964 1.00 88.44 91 ILE A CA 1
ATOM 691 C C . ILE A 1 91 ? 14.173 -7.959 -7.572 1.00 88.44 91 ILE A C 1
ATOM 693 O O . ILE A 1 91 ? 13.227 -7.186 -7.439 1.00 88.44 91 ILE A O 1
ATOM 697 N N . ASP A 1 92 ? 14.750 -8.588 -6.552 1.00 90.25 92 ASP A N 1
ATOM 698 C CA . ASP A 1 92 ? 14.393 -8.370 -5.144 1.00 90.25 92 ASP A CA 1
ATOM 699 C C . ASP A 1 92 ? 15.075 -7.112 -4.587 1.00 90.25 92 ASP A C 1
ATOM 701 O O . ASP A 1 92 ? 14.442 -6.223 -4.020 1.00 90.25 92 ASP A O 1
ATOM 705 N N . SER A 1 93 ? 16.387 -7.014 -4.795 1.00 87.81 93 SER A N 1
ATOM 706 C CA . SER A 1 93 ? 17.227 -5.974 -4.202 1.00 87.81 93 SER A CA 1
ATOM 707 C C . SER A 1 93 ? 18.492 -5.720 -5.031 1.00 87.81 93 SER A C 1
ATOM 709 O O . SER A 1 93 ? 18.793 -6.440 -5.987 1.00 87.81 93 SER A O 1
ATOM 711 N N . ARG A 1 94 ? 19.250 -4.671 -4.688 1.00 86.38 94 ARG A N 1
ATOM 712 C CA . ARG A 1 94 ? 20.561 -4.352 -5.280 1.00 86.38 94 ARG A CA 1
ATOM 713 C C . ARG A 1 94 ? 21.586 -4.102 -4.178 1.00 86.38 94 ARG A C 1
ATOM 715 O O . ARG A 1 94 ? 21.285 -3.424 -3.200 1.00 86.38 94 ARG A O 1
ATOM 722 N N . CYS A 1 95 ? 22.810 -4.583 -4.384 1.00 84.69 95 CYS A N 1
ATOM 723 C CA . CYS A 1 95 ? 23.975 -4.259 -3.566 1.00 84.69 95 CYS A CA 1
ATOM 724 C C . CYS A 1 95 ? 25.161 -3.899 -4.476 1.00 84.69 95 CYS A C 1
ATOM 726 O O . CYS A 1 95 ? 25.776 -4.775 -5.088 1.00 84.69 95 CYS A O 1
ATOM 728 N N . GLY A 1 96 ? 25.480 -2.604 -4.574 1.00 86.50 96 GLY A N 1
ATOM 729 C CA . GLY A 1 96 ? 26.495 -2.096 -5.502 1.00 86.50 96 GLY A CA 1
ATOM 730 C C . GLY A 1 96 ? 26.100 -2.336 -6.962 1.00 86.50 96 GLY A C 1
ATOM 731 O O . GLY A 1 96 ? 24.983 -2.026 -7.364 1.00 86.50 96 GLY A O 1
ATOM 732 N N . GLU A 1 97 ? 27.002 -2.931 -7.742 1.00 86.25 97 GLU A N 1
ATOM 733 C CA . GLU A 1 97 ? 26.819 -3.224 -9.175 1.00 86.25 97 GLU A CA 1
ATOM 734 C C . GLU A 1 97 ? 26.030 -4.521 -9.443 1.00 86.25 97 GLU A C 1
ATOM 736 O O . GLU A 1 97 ? 25.933 -4.978 -10.583 1.00 86.25 97 GLU A O 1
ATOM 741 N N . LYS A 1 98 ? 25.501 -5.169 -8.396 1.00 89.31 98 LYS A N 1
ATOM 742 C CA . LYS A 1 98 ? 24.848 -6.480 -8.495 1.00 89.31 98 LYS A CA 1
ATOM 743 C C . LYS A 1 98 ? 23.403 -6.441 -8.013 1.00 89.31 98 LYS A C 1
ATOM 745 O O . LYS A 1 98 ? 23.102 -5.938 -6.930 1.00 89.31 98 LYS A O 1
ATOM 750 N N . PHE A 1 99 ? 22.527 -7.050 -8.797 1.00 90.81 99 PHE A N 1
ATOM 751 C CA . PHE A 1 99 ? 21.146 -7.355 -8.457 1.00 90.81 99 PHE A CA 1
ATOM 752 C C . PHE A 1 99 ? 21.024 -8.705 -7.760 1.00 90.81 99 PHE A C 1
ATOM 754 O O . PHE A 1 99 ? 21.666 -9.666 -8.178 1.00 90.81 99 PHE A O 1
ATOM 761 N N . SER A 1 100 ? 20.145 -8.787 -6.766 1.00 90.38 100 SER A N 1
ATOM 762 C CA . SER A 1 100 ? 19.581 -10.035 -6.253 1.00 90.38 100 SER A CA 1
ATOM 763 C C . SER A 1 100 ? 18.373 -10.396 -7.116 1.00 90.38 100 SER A C 1
ATOM 765 O O . SER A 1 100 ? 17.359 -9.698 -7.097 1.00 90.38 100 SER A O 1
ATOM 767 N N . VAL A 1 101 ? 18.494 -11.452 -7.912 1.00 89.75 101 VAL A N 1
ATOM 768 C CA . VAL A 1 101 ? 17.502 -11.865 -8.909 1.00 89.75 101 VAL A CA 1
ATOM 769 C C . VAL A 1 101 ? 16.917 -13.217 -8.535 1.00 89.75 101 VAL A C 1
ATOM 771 O O . VAL A 1 101 ? 17.666 -14.180 -8.342 1.00 89.75 101 VAL A O 1
ATOM 774 N N . HIS A 1 102 ? 15.590 -13.301 -8.501 1.00 87.25 102 HIS A N 1
ATOM 775 C CA . HIS A 1 102 ? 14.881 -14.570 -8.379 1.00 87.25 102 HIS A CA 1
ATOM 776 C C . HIS A 1 102 ? 14.933 -15.335 -9.698 1.00 87.25 102 HIS A C 1
ATOM 778 O O . HIS A 1 102 ? 14.597 -14.802 -10.758 1.00 87.25 102 HIS A O 1
ATOM 784 N N . LYS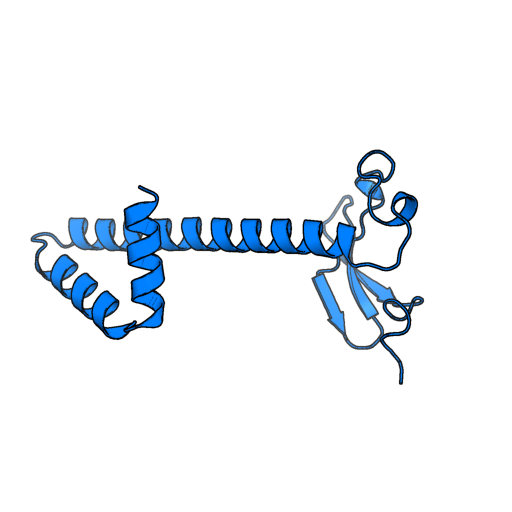 A 1 103 ? 15.309 -16.611 -9.628 1.00 80.94 103 LYS A N 1
ATOM 785 C CA . LYS A 1 103 ? 15.177 -17.545 -10.744 1.00 80.94 103 LYS A CA 1
ATOM 786 C C . LYS A 1 103 ? 14.113 -18.581 -10.420 1.00 80.94 103 LYS A C 1
ATOM 788 O O . LYS A 1 103 ? 14.306 -19.419 -9.545 1.00 80.94 103 LYS A O 1
ATOM 793 N N . ALA A 1 104 ? 13.017 -18.542 -11.172 1.00 66.00 104 ALA A N 1
ATOM 794 C CA . ALA A 1 104 ? 11.997 -19.577 -11.122 1.00 66.00 104 ALA A CA 1
ATOM 795 C C . ALA A 1 104 ? 12.545 -20.867 -11.770 1.00 66.00 104 ALA A C 1
ATOM 797 O O . ALA A 1 104 ? 12.814 -20.906 -12.969 1.00 66.00 104 ALA A O 1
ATOM 798 N N . GLY A 1 105 ? 12.751 -21.909 -10.962 1.00 66.12 105 GLY A N 1
ATOM 799 C CA . GLY A 1 105 ? 13.217 -23.241 -11.368 1.00 66.12 105 GLY A CA 1
ATOM 800 C C . GLY A 1 105 ? 12.684 -24.326 -10.420 1.00 66.12 105 GLY A C 1
ATOM 801 O O . GLY A 1 105 ? 11.692 -24.104 -9.734 1.00 66.12 105 GLY A O 1
ATOM 802 N N . SER A 1 106 ? 13.341 -25.494 -10.336 1.00 57.47 106 SER A N 1
ATOM 803 C CA . SER A 1 106 ? 12.955 -26.584 -9.404 1.00 57.47 106 SER A CA 1
ATOM 804 C C . SER A 1 106 ? 13.024 -26.189 -7.917 1.00 57.47 106 SER A C 1
ATOM 806 O O . SER A 1 106 ? 12.464 -26.890 -7.075 1.00 57.47 106 SER A O 1
ATOM 808 N N . TYR A 1 107 ? 13.725 -25.102 -7.596 1.00 62.75 107 TYR A N 1
ATOM 809 C CA . TYR A 1 107 ? 13.856 -24.509 -6.267 1.00 62.75 107 TYR A CA 1
ATOM 810 C C . TYR A 1 107 ? 13.856 -22.990 -6.454 1.00 62.75 107 TYR A C 1
ATOM 812 O O . TYR A 1 107 ? 14.496 -22.500 -7.387 1.00 62.75 107 TYR A O 1
ATOM 820 N N . ASP A 1 108 ? 13.156 -22.259 -5.588 1.00 76.00 108 ASP A N 1
ATOM 821 C CA . ASP A 1 108 ? 13.200 -20.796 -5.587 1.00 76.00 108 ASP A CA 1
ATOM 822 C C . ASP A 1 108 ? 14.582 -20.349 -5.093 1.00 76.00 108 ASP A C 1
ATOM 824 O O . ASP A 1 108 ? 14.963 -20.608 -3.948 1.00 76.00 108 ASP A O 1
ATOM 828 N N . LEU A 1 109 ? 15.378 -19.770 -5.994 1.00 84.69 109 LEU A N 1
ATOM 829 C CA . LEU A 1 109 ? 16.762 -19.390 -5.730 1.00 84.69 109 LEU A CA 1
ATOM 830 C C . LEU A 1 109 ? 16.975 -17.918 -6.066 1.00 84.69 109 LEU A C 1
ATOM 832 O O . LEU A 1 109 ? 16.666 -17.463 -7.170 1.00 84.69 109 LEU A O 1
ATOM 836 N N . ILE A 1 110 ? 17.604 -17.206 -5.133 1.00 88.50 110 ILE A N 1
ATOM 837 C CA . ILE A 1 110 ? 18.110 -15.854 -5.353 1.00 88.50 110 ILE A CA 1
ATOM 838 C C . ILE A 1 110 ? 19.569 -15.947 -5.799 1.00 88.50 110 ILE A C 1
ATOM 840 O O . ILE A 1 110 ? 20.407 -16.556 -5.133 1.00 88.50 110 ILE A O 1
ATOM 844 N N . THR A 1 111 ? 19.879 -15.329 -6.935 1.00 90.88 111 THR A N 1
ATOM 845 C CA . THR A 1 111 ? 21.228 -15.290 -7.514 1.00 90.88 111 THR A CA 1
ATOM 846 C C . THR A 1 111 ? 21.684 -13.858 -7.741 1.00 90.88 111 THR A C 1
ATOM 848 O O . THR A 1 111 ? 20.863 -12.967 -7.935 1.00 90.88 111 THR A O 1
ATOM 851 N N . GLN A 1 112 ? 22.998 -13.624 -7.724 1.00 90.44 112 GLN A N 1
ATOM 852 C CA . GLN A 1 112 ? 23.542 -12.310 -8.057 1.00 90.44 112 GLN A CA 1
ATOM 853 C C . GLN A 1 112 ? 23.738 -12.159 -9.569 1.00 90.44 112 GLN A C 1
ATOM 855 O O . GLN A 1 112 ? 24.352 -13.019 -10.201 1.00 90.44 112 GLN A O 1
ATOM 860 N N . GLN A 1 113 ? 23.285 -11.039 -10.130 1.00 90.50 113 GLN A N 1
ATOM 861 C CA . GLN A 1 113 ? 23.484 -10.679 -11.534 1.00 90.50 113 GLN A CA 1
ATOM 862 C C . GLN A 1 113 ? 24.074 -9.271 -11.648 1.00 90.50 113 GLN A C 1
ATOM 864 O O . GLN A 1 113 ? 23.570 -8.334 -11.039 1.00 90.50 113 GLN A O 1
ATOM 869 N N . PHE A 1 114 ? 25.151 -9.123 -12.420 1.00 88.00 114 PHE A N 1
ATOM 870 C CA . PHE A 1 114 ? 25.800 -7.831 -12.653 1.00 88.00 114 PHE A CA 1
ATOM 871 C C . PHE A 1 114 ? 24.928 -6.913 -13.525 1.00 88.00 114 PHE A C 1
ATOM 873 O O . PHE A 1 114 ? 24.407 -7.347 -14.556 1.00 88.00 114 PHE A O 1
ATOM 880 N N . ASP A 1 115 ? 24.792 -5.649 -13.125 1.00 84.44 115 ASP A N 1
ATOM 881 C CA . ASP A 1 115 ? 24.054 -4.613 -13.855 1.00 84.44 115 ASP A CA 1
ATOM 882 C C . ASP A 1 115 ? 24.895 -4.035 -15.004 1.00 84.44 115 ASP A C 1
ATOM 884 O O . ASP A 1 115 ? 25.390 -2.911 -14.947 1.00 84.44 115 ASP A O 1
ATOM 888 N N . ALA A 1 116 ? 25.064 -4.815 -16.074 1.00 82.62 116 ALA A N 1
ATOM 889 C CA . ALA A 1 116 ? 25.879 -4.417 -17.226 1.00 82.62 116 ALA A CA 1
ATOM 890 C C . ALA A 1 116 ? 25.331 -3.195 -17.982 1.00 82.62 116 ALA A C 1
ATOM 892 O O . ALA A 1 116 ? 26.081 -2.494 -18.656 1.00 82.62 116 ALA A O 1
ATOM 893 N N . CYS A 1 117 ? 24.028 -2.939 -17.874 1.00 80.94 117 CYS A N 1
ATOM 894 C CA . CYS A 1 117 ? 23.384 -1.782 -18.490 1.00 80.94 117 CYS A CA 1
ATOM 895 C C . CYS A 1 117 ? 23.477 -0.530 -17.609 1.00 80.94 117 CYS A C 1
ATOM 897 O O . CYS A 1 117 ? 22.929 0.511 -17.990 1.00 80.94 117 CYS A O 1
ATOM 899 N N . ALA A 1 118 ? 24.103 -0.639 -16.430 1.00 79.88 118 ALA A N 1
ATOM 900 C CA . ALA A 1 118 ? 24.197 0.419 -15.436 1.00 79.88 118 ALA A CA 1
ATOM 901 C C . ALA A 1 118 ? 22.831 1.065 -15.136 1.00 79.88 118 ALA A C 1
ATOM 903 O O . ALA A 1 118 ? 22.733 2.281 -14.961 1.00 79.88 118 ALA A O 1
ATOM 904 N N . SER A 1 119 ? 21.756 0.265 -15.164 1.00 79.06 119 SER A N 1
ATOM 905 C CA . SER A 1 119 ? 20.372 0.742 -15.064 1.00 79.06 119 SER A CA 1
ATOM 906 C C . SER A 1 119 ? 20.099 1.954 -15.950 1.00 79.06 119 SER A C 1
ATOM 908 O O . SER A 1 119 ? 19.660 3.002 -15.475 1.00 79.06 119 SER A O 1
ATOM 910 N N . TRP A 1 120 ? 20.425 1.809 -17.234 1.00 80.56 120 TRP A N 1
ATOM 911 C CA . TRP A 1 120 ? 20.412 2.887 -18.222 1.00 80.56 120 TRP A CA 1
ATOM 912 C C . TRP A 1 120 ? 21.366 4.022 -17.893 1.00 80.56 120 TRP A C 1
ATOM 914 O O . TRP A 1 120 ? 20.972 5.186 -17.880 1.00 80.56 120 TRP A O 1
ATOM 924 N N . TRP A 1 121 ? 22.633 3.678 -17.664 1.00 75.81 121 TRP A N 1
ATOM 925 C CA . TRP A 1 121 ? 23.697 4.662 -17.437 1.00 75.81 121 TRP A CA 1
ATOM 926 C C . TRP A 1 121 ? 23.451 5.577 -16.224 1.00 75.81 121 TRP A C 1
ATOM 928 O O . TRP A 1 121 ? 24.071 6.629 -16.106 1.00 75.81 121 TRP A O 1
ATOM 938 N N . THR A 1 122 ? 22.546 5.193 -15.320 1.00 75.44 122 THR A N 1
ATOM 939 C CA . THR A 1 122 ? 22.251 5.944 -14.090 1.00 75.44 122 THR A CA 1
ATOM 940 C C . THR A 1 122 ? 23.145 5.531 -12.925 1.00 75.44 122 THR A C 1
ATOM 942 O O . THR A 1 122 ? 23.121 6.174 -11.880 1.00 75.44 122 THR A O 1
ATOM 945 N N . HIS A 1 123 ? 23.901 4.444 -13.071 1.00 63.62 123 HIS A N 1
ATOM 946 C CA . HIS A 1 123 ? 24.829 3.934 -12.065 1.00 63.62 123 HIS A CA 1
ATOM 947 C C . HIS A 1 123 ? 26.273 3.953 -12.587 1.00 63.62 123 HIS A C 1
ATOM 949 O O . HIS A 1 123 ? 26.505 3.709 -13.766 1.00 63.62 123 HIS A O 1
ATOM 955 N N . GLY A 1 124 ? 27.246 4.204 -11.701 1.00 60.88 124 GLY A N 1
ATOM 956 C CA . GLY A 1 124 ? 28.678 4.109 -12.026 1.00 60.88 124 GLY A CA 1
ATOM 957 C C . GLY A 1 124 ? 29.411 5.427 -12.313 1.00 60.88 124 GLY A C 1
ATOM 958 O O . GLY A 1 124 ? 30.371 5.412 -13.080 1.00 60.88 124 GLY A O 1
ATOM 959 N N . THR A 1 125 ? 28.998 6.545 -11.706 1.00 48.31 125 THR A N 1
ATOM 960 C CA . THR A 1 125 ? 29.828 7.767 -11.607 1.00 48.31 125 THR A CA 1
ATOM 961 C C . THR A 1 125 ? 30.467 7.893 -10.238 1.00 48.31 125 THR A C 1
ATOM 963 O O . THR A 1 125 ? 29.700 7.753 -9.256 1.00 48.31 125 THR A O 1
#

InterPro domains:
  IPR015422 Pyridoxal phosphate-dependent transferase, small domain [G3DSA:3.90.1150.10] (54-125)

Organism: NCBI:txid153742

Sequence (125 aa):
MDSLLESLLALSDSSAFSLDLSFDRLLDSLASNSDKSDLIDRALNLGSVLLEAAKRSARKRASMHNALVWPLAPDLTIKHEIVPIENITVIDSRCGEKFSVHKAGSYDLITQQFDACASWWTHGT

Foldseek 3Di:
DVVVVVVVVVVVVPDPPVVVVVLVVVLVVDDDPVVSVVSVVVVVVVVVVVVVVVVVVVVVVVLVCCCVPPPDPNVPSDDPVPQPPQNDWDFDDDDAQWTQTWHDDPDTDTDIDGNPCCVVVPHDD

Secondary structure (DSSP, 8-state):
-HHHHHHHHHHHTT-HHHHHHHHHHHHHT-S-HHHHHHHHHHHHHHHHHHHHHHHHHHHHHHHHHHHHHSSS-HHHH--TTTS-GGG--EEEEEETTEEEEEE-SSS-EEEEEE-TTHHHHTS--

Radius of gyration: 22.52 Å; chains: 1; bounding box: 49×42×56 Å